Protein AF-A0A932R612-F1 (afdb_monomer_lite)

Foldseek 3Di:
DDDDDDDDPVCVVVQVVLVVVCVVVVHDSVVSVVVVVVVVVVVCVVPDDDDPDPPPDPDPPDDPDPPPDDDDD

Radius of gyration: 27.21 Å; chains: 1; bounding box: 29×46×75 Å

Structure (mmCIF, N/CA/C/O backbone):
data_AF-A0A932R612-F1
#
_entry.id   AF-A0A932R612-F1
#
loop_
_atom_site.group_PDB
_atom_site.id
_atom_site.type_symbol
_atom_site.label_atom_id
_atom_site.label_alt_id
_atom_site.label_comp_id
_atom_site.label_asym_id
_atom_site.label_entity_id
_atom_site.label_seq_id
_atom_site.pdbx_PDB_ins_code
_atom_site.Cartn_x
_atom_site.Cartn_y
_atom_site.Cartn_z
_atom_site.occupancy
_atom_site.B_iso_or_equiv
_atom_site.auth_seq_id
_atom_site.auth_com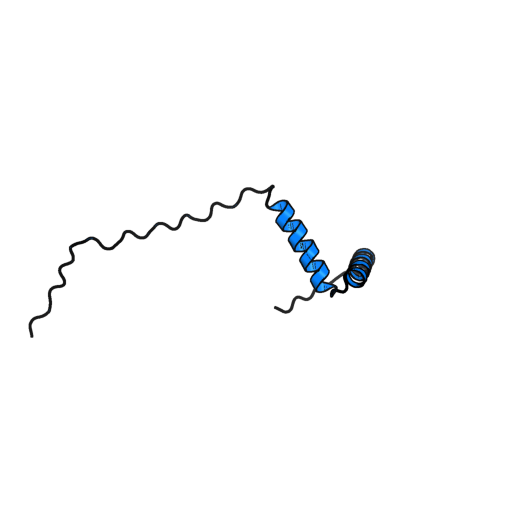p_id
_atom_site.auth_asym_id
_atom_site.auth_atom_id
_atom_site.pdbx_PDB_model_num
ATOM 1 N N . MET A 1 1 ? -9.617 9.162 -11.158 1.00 52.91 1 MET A N 1
ATOM 2 C CA . MET A 1 1 ? -9.965 7.726 -11.168 1.00 52.91 1 MET A CA 1
ATOM 3 C C . MET A 1 1 ? -10.211 7.296 -9.738 1.00 52.91 1 MET A C 1
ATOM 5 O O . MET A 1 1 ? -9.350 7.552 -8.908 1.00 52.91 1 MET A O 1
ATOM 9 N N . GLN A 1 2 ? -11.374 6.719 -9.445 1.00 60.12 2 GLN A N 1
ATOM 10 C CA . GLN A 1 2 ? -11.672 6.162 -8.127 1.00 60.12 2 GLN A CA 1
ATOM 11 C C . GLN A 1 2 ? -11.388 4.660 -8.199 1.00 60.12 2 GLN A C 1
ATOM 13 O O . GLN A 1 2 ? -11.975 3.970 -9.029 1.00 60.12 2 GLN A O 1
ATOM 18 N N . LEU A 1 3 ? -10.412 4.191 -7.421 1.00 70.75 3 LEU A N 1
ATOM 19 C CA . LEU A 1 3 ? -9.931 2.812 -7.452 1.00 70.75 3 LEU A CA 1
ATOM 20 C C . LEU A 1 3 ? -10.208 2.193 -6.085 1.00 70.75 3 LEU A C 1
ATOM 22 O O . LEU A 1 3 ? -9.660 2.639 -5.078 1.00 70.75 3 LEU A O 1
ATOM 26 N N . THR A 1 4 ? -11.104 1.213 -6.058 1.00 78.44 4 THR A N 1
ATOM 27 C CA . THR A 1 4 ? -11.489 0.497 -4.841 1.00 78.44 4 THR A CA 1
ATOM 28 C C . THR A 1 4 ? -10.752 -0.830 -4.820 1.00 78.44 4 THR A C 1
ATOM 30 O O . THR A 1 4 ? -10.841 -1.595 -5.779 1.00 78.44 4 THR A O 1
ATOM 33 N N . ILE A 1 5 ? -10.012 -1.095 -3.746 1.00 74.56 5 ILE A N 1
ATOM 34 C CA . ILE A 1 5 ? -9.280 -2.350 -3.568 1.00 74.56 5 ILE A CA 1
ATOM 35 C C . ILE A 1 5 ? -10.032 -3.174 -2.528 1.00 74.56 5 ILE A C 1
ATOM 37 O O . ILE A 1 5 ? -10.269 -2.702 -1.418 1.00 74.56 5 ILE A O 1
ATOM 41 N N . TYR A 1 6 ? -10.436 -4.381 -2.915 1.00 83.25 6 TYR A N 1
ATOM 42 C CA . TYR A 1 6 ? -11.114 -5.328 -2.036 1.00 83.25 6 TYR A CA 1
ATOM 43 C C . TYR A 1 6 ? -10.097 -6.333 -1.507 1.00 83.25 6 TYR A C 1
ATOM 45 O O . TYR A 1 6 ? -9.357 -6.927 -2.291 1.00 83.25 6 TYR A O 1
ATOM 53 N N . TYR A 1 7 ? -10.090 -6.525 -0.193 1.00 83.25 7 TYR A N 1
ATOM 54 C CA . TYR A 1 7 ? -9.232 -7.487 0.495 1.00 83.25 7 TYR A CA 1
ATOM 55 C C . TYR A 1 7 ? -10.089 -8.579 1.126 1.00 83.25 7 TYR A C 1
ATOM 57 O O . TYR A 1 7 ? -11.222 -8.319 1.542 1.00 83.25 7 TYR A O 1
ATOM 65 N N . LYS A 1 8 ? -9.552 -9.797 1.190 1.00 92.25 8 LYS A N 1
ATOM 66 C CA . LYS A 1 8 ? -10.141 -10.899 1.956 1.00 92.25 8 LYS A CA 1
ATOM 67 C C . LYS A 1 8 ? -9.575 -10.914 3.372 1.00 92.25 8 LYS A C 1
ATOM 69 O O . LYS A 1 8 ? -8.573 -10.269 3.665 1.00 92.25 8 LYS A O 1
ATOM 74 N N . GLU A 1 9 ? -10.209 -11.679 4.251 1.00 89.88 9 GLU A N 1
ATOM 75 C CA . GLU A 1 9 ? -9.756 -11.827 5.637 1.00 89.88 9 GLU A CA 1
ATOM 76 C C . GLU A 1 9 ? -8.349 -12.445 5.726 1.00 89.88 9 GLU A C 1
ATOM 78 O O . GLU A 1 9 ? -7.534 -12.016 6.539 1.00 89.88 9 GLU A O 1
ATOM 83 N N . ASP A 1 10 ? -8.014 -13.341 4.795 1.00 92.56 10 ASP A N 1
ATOM 84 C CA . ASP A 1 10 ? -6.672 -13.923 4.651 1.00 92.56 10 ASP A CA 1
ATOM 85 C 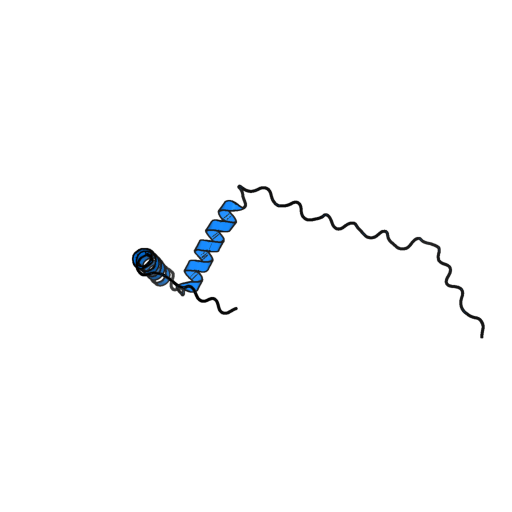C . ASP A 1 10 ? -5.589 -12.869 4.339 1.00 92.56 10 ASP A C 1
ATOM 87 O O . ASP A 1 10 ? -4.415 -13.040 4.675 1.00 92.56 10 ASP A O 1
ATOM 91 N N . ASP A 1 11 ? -5.977 -11.741 3.737 1.00 92.69 11 ASP A N 1
ATOM 92 C CA . ASP A 1 11 ? -5.066 -10.655 3.372 1.00 92.69 11 ASP A CA 1
ATOM 93 C C . ASP A 1 11 ? -4.809 -9.691 4.539 1.00 92.69 11 ASP A C 1
ATOM 95 O O . ASP A 1 11 ? -4.009 -8.761 4.407 1.00 92.69 11 ASP A O 1
ATOM 99 N N . LYS A 1 12 ? -5.454 -9.887 5.698 1.00 92.50 12 LYS A N 1
ATOM 100 C CA . LYS A 1 12 ? -5.384 -8.964 6.841 1.00 92.50 12 LYS A CA 1
ATOM 101 C C . LYS A 1 12 ? -3.949 -8.685 7.285 1.00 92.50 12 LYS A C 1
ATOM 103 O O . LYS A 1 12 ? -3.591 -7.534 7.521 1.00 92.50 12 LYS A O 1
ATOM 108 N N . TRP A 1 13 ? -3.104 -9.715 7.297 1.00 94.69 13 TRP A N 1
ATOM 109 C CA . TRP A 1 13 ? -1.687 -9.584 7.648 1.00 94.69 13 TRP A CA 1
ATOM 110 C C . TRP A 1 13 ? -0.943 -8.593 6.724 1.00 94.69 13 TRP A C 1
ATOM 112 O O . TRP A 1 13 ? -0.038 -7.872 7.151 1.00 94.69 13 TRP A O 1
ATOM 122 N N . LEU A 1 14 ? -1.317 -8.562 5.439 1.00 93.00 14 LEU A N 1
ATOM 123 C CA . LEU A 1 14 ? -0.717 -7.700 4.429 1.00 93.00 14 LEU A CA 1
ATOM 124 C C . LEU A 1 14 ? -1.217 -6.266 4.601 1.00 93.00 14 LEU A C 1
ATOM 126 O O . LEU A 1 14 ? -0.421 -5.330 4.523 1.00 93.00 14 LEU A O 1
ATOM 130 N N . VAL A 1 15 ? -2.514 -6.103 4.874 1.00 92.56 15 VAL A N 1
ATOM 131 C CA . VAL A 1 15 ? -3.129 -4.800 5.150 1.00 92.56 15 VAL A CA 1
ATOM 132 C C . VAL A 1 15 ? -2.471 -4.148 6.368 1.00 92.56 15 VAL A C 1
ATOM 134 O O . VAL A 1 15 ? -2.003 -3.018 6.257 1.00 92.56 15 VAL A O 1
ATOM 137 N N . GLU A 1 16 ? -2.304 -4.877 7.474 1.00 95.12 16 GLU A N 1
ATOM 138 C CA . GLU A 1 16 ? -1.656 -4.372 8.698 1.00 95.12 16 GLU A CA 1
ATOM 139 C C . GLU A 1 16 ? -0.209 -3.906 8.452 1.00 95.12 16 GLU A C 1
ATOM 141 O O . GLU A 1 16 ? 0.235 -2.868 8.962 1.00 95.12 16 GLU A O 1
ATOM 146 N N . LYS A 1 17 ? 0.541 -4.634 7.615 1.00 96.19 17 LYS A N 1
ATOM 147 C CA . LYS A 1 17 ? 1.888 -4.217 7.199 1.00 96.19 17 LYS A CA 1
ATOM 148 C C . LYS A 1 17 ? 1.876 -2.930 6.385 1.00 96.19 17 LYS A C 1
ATOM 150 O O . LYS A 1 17 ? 2.741 -2.072 6.583 1.00 96.19 17 LYS A O 1
ATOM 155 N N . ILE A 1 18 ? 0.934 -2.802 5.454 1.00 95.00 18 ILE A N 1
ATOM 156 C CA . ILE A 1 18 ? 0.807 -1.608 4.616 1.00 95.00 18 ILE A CA 1
ATOM 157 C C . ILE A 1 18 ? 0.407 -0.408 5.475 1.00 95.00 18 ILE A C 1
ATOM 159 O O . ILE A 1 18 ? 0.989 0.660 5.307 1.00 95.00 18 ILE A O 1
ATOM 163 N N . GLU A 1 19 ? -0.521 -0.575 6.416 1.00 95.00 19 GLU A N 1
ATOM 164 C CA . GLU A 1 19 ? -0.936 0.476 7.350 1.00 95.00 19 GLU A CA 1
ATOM 165 C C . GLU A 1 19 ? 0.223 0.944 8.230 1.00 95.00 19 GLU A C 1
ATOM 167 O O . GLU A 1 19 ? 0.476 2.146 8.330 1.00 95.00 19 GLU A O 1
ATOM 172 N N . SER A 1 20 ? 0.995 0.008 8.784 1.00 97.25 20 SER A N 1
ATOM 173 C CA . SER A 1 20 ? 2.188 0.326 9.578 1.00 97.25 20 SER A CA 1
ATOM 174 C C . SER A 1 20 ? 3.210 1.133 8.769 1.00 97.25 20 SER A C 1
ATOM 176 O O . SER A 1 20 ? 3.767 2.122 9.252 1.00 97.25 20 SER A O 1
ATOM 178 N N . LYS A 1 21 ? 3.428 0.752 7.504 1.00 96.38 21 LYS A N 1
ATOM 179 C CA . LYS A 1 21 ? 4.305 1.486 6.584 1.00 96.38 21 LYS A CA 1
ATOM 180 C C . LYS A 1 21 ? 3.741 2.864 6.231 1.00 96.38 21 LYS A C 1
ATOM 182 O O . LYS A 1 21 ? 4.489 3.834 6.215 1.00 96.38 21 LYS A O 1
ATOM 187 N N . ALA A 1 22 ? 2.438 2.965 5.979 1.00 96.69 22 ALA A N 1
ATOM 188 C CA . ALA A 1 22 ? 1.758 4.219 5.666 1.00 96.69 22 ALA A CA 1
ATOM 189 C C . ALA A 1 22 ? 1.831 5.220 6.822 1.00 96.69 22 ALA A C 1
ATOM 191 O O . ALA A 1 22 ? 2.107 6.400 6.590 1.00 96.69 22 ALA A O 1
ATOM 192 N N . TYR A 1 23 ? 1.682 4.737 8.057 1.00 96.81 23 TYR A N 1
ATOM 193 C CA . TYR A 1 23 ? 1.876 5.535 9.261 1.00 96.81 23 TYR A CA 1
ATOM 194 C C . TYR A 1 23 ? 3.312 6.071 9.362 1.00 96.81 23 TYR A C 1
ATOM 196 O O . TYR A 1 23 ? 3.508 7.273 9.548 1.00 96.81 23 TYR A O 1
ATOM 204 N N . GLY A 1 24 ? 4.316 5.207 9.164 1.00 97.38 24 GLY A N 1
ATOM 205 C CA . GLY A 1 24 ? 5.729 5.603 9.168 1.00 97.38 24 GLY A CA 1
ATOM 206 C C . GLY A 1 24 ? 6.079 6.617 8.072 1.00 97.38 24 GLY A C 1
ATOM 207 O O . GLY A 1 24 ? 6.736 7.622 8.341 1.00 97.38 24 GLY A O 1
ATOM 208 N N . ASP A 1 25 ? 5.574 6.398 6.857 1.00 95.12 25 ASP A N 1
ATOM 209 C CA . ASP A 1 25 ? 5.830 7.247 5.689 1.00 95.12 25 ASP A CA 1
ATOM 210 C C . ASP A 1 25 ? 4.974 8.534 5.682 1.00 95.12 25 ASP A C 1
ATOM 212 O O . ASP A 1 25 ? 5.157 9.381 4.804 1.00 95.12 25 ASP A O 1
ATOM 216 N N . ARG A 1 26 ? 4.042 8.692 6.639 1.00 95.88 26 ARG A N 1
ATOM 217 C CA . ARG A 1 26 ? 3.049 9.785 6.716 1.00 95.88 26 ARG A CA 1
ATOM 218 C C . ARG A 1 26 ? 2.262 9.958 5.412 1.00 95.88 26 ARG A C 1
ATOM 220 O O . ARG A 1 26 ? 2.033 11.075 4.944 1.00 95.88 26 ARG A O 1
ATOM 227 N N . LYS A 1 27 ? 1.866 8.838 4.810 1.00 94.69 27 LYS A N 1
ATOM 228 C CA . LYS A 1 27 ? 1.131 8.771 3.539 1.00 94.69 27 LYS A CA 1
ATOM 229 C C . LYS A 1 27 ? -0.181 8.023 3.719 1.00 94.69 27 LYS A C 1
ATOM 231 O O . LYS A 1 27 ? -0.368 7.294 4.688 1.00 94.69 27 LYS A O 1
ATOM 236 N N . SER A 1 28 ? -1.090 8.172 2.759 1.00 93.75 28 SER A N 1
ATOM 237 C CA . SER A 1 28 ? -2.278 7.322 2.713 1.00 93.75 28 SER A CA 1
ATOM 238 C C . SER A 1 28 ? -1.909 5.892 2.307 1.00 93.75 28 SER A C 1
ATOM 240 O O . SER A 1 28 ? -0.971 5.667 1.537 1.00 93.75 28 SER A O 1
ATOM 242 N N . VAL A 1 29 ? -2.694 4.923 2.781 1.00 91.00 29 VAL A N 1
ATOM 243 C CA . VAL A 1 29 ? -2.568 3.499 2.424 1.00 91.00 29 VAL A CA 1
ATOM 244 C C . VAL A 1 29 ? -2.551 3.312 0.903 1.00 91.00 29 VAL A C 1
ATOM 246 O O . VAL A 1 29 ? -1.656 2.661 0.365 1.00 91.00 29 VAL A O 1
ATOM 249 N N . SER A 1 30 ? -3.469 3.968 0.186 1.00 90.88 30 SER A N 1
ATOM 250 C CA . SER A 1 30 ? -3.528 3.928 -1.281 1.00 90.88 30 SER A CA 1
ATOM 251 C C . SER A 1 30 ? -2.235 4.416 -1.937 1.00 90.88 30 SER A C 1
ATOM 253 O O . SER A 1 30 ? -1.763 3.806 -2.892 1.00 90.88 30 SER A O 1
ATOM 255 N N . GLN A 1 31 ? -1.633 5.494 -1.427 1.00 91.69 31 GLN A N 1
ATOM 256 C CA . GLN A 1 31 ? -0.397 6.038 -1.989 1.00 91.69 31 GLN A CA 1
ATOM 257 C C . GLN A 1 31 ? 0.796 5.102 -1.766 1.00 91.69 31 GLN A C 1
ATOM 259 O O . GLN A 1 31 ? 1.641 4.961 -2.652 1.00 91.69 31 GLN A O 1
ATOM 264 N N . VAL A 1 32 ? 0.855 4.430 -0.614 1.00 94.44 32 VAL A N 1
ATOM 265 C CA . VAL A 1 32 ? 1.873 3.405 -0.343 1.00 94.44 32 VAL A CA 1
ATOM 266 C C . VAL A 1 32 ? 1.717 2.217 -1.287 1.00 94.44 32 VAL A C 1
ATOM 268 O O . VAL A 1 32 ? 2.703 1.805 -1.893 1.00 94.44 32 VAL A O 1
ATOM 271 N N . ILE A 1 33 ? 0.494 1.716 -1.479 1.00 92.25 33 ILE A N 1
ATOM 272 C CA . ILE A 1 33 ? 0.217 0.608 -2.406 1.00 92.25 33 ILE A CA 1
ATOM 273 C C . ILE A 1 33 ? 0.673 0.958 -3.821 1.00 92.25 33 ILE A C 1
ATOM 275 O O . ILE A 1 33 ? 1.396 0.183 -4.442 1.00 92.25 33 ILE A O 1
ATOM 279 N N . LEU A 1 34 ? 0.303 2.140 -4.317 1.00 91.38 34 LEU A N 1
ATOM 280 C CA . LEU A 1 34 ? 0.698 2.587 -5.652 1.00 91.38 34 LEU A CA 1
ATOM 281 C C . LEU A 1 34 ? 2.220 2.689 -5.793 1.00 91.38 34 LEU A C 1
ATOM 283 O O . LEU A 1 34 ? 2.761 2.268 -6.808 1.00 91.38 34 LEU A O 1
ATOM 287 N N . THR A 1 35 ? 2.910 3.176 -4.760 1.00 92.94 35 THR A N 1
ATOM 288 C CA . THR A 1 35 ? 4.379 3.262 -4.758 1.00 92.94 35 THR A CA 1
ATOM 289 C C . THR A 1 35 ? 5.021 1.871 -4.822 1.00 92.94 35 THR A C 1
ATOM 291 O O . THR A 1 35 ? 5.981 1.674 -5.560 1.00 92.94 35 THR A O 1
ATOM 294 N N . ILE A 1 36 ? 4.487 0.895 -4.078 1.00 92.81 36 ILE A N 1
ATOM 295 C CA . ILE A 1 36 ? 4.977 -0.494 -4.095 1.00 92.81 36 ILE A CA 1
ATOM 296 C C . ILE A 1 36 ? 4.772 -1.122 -5.477 1.00 92.81 36 ILE A C 1
ATOM 298 O O . ILE A 1 36 ? 5.685 -1.757 -6.004 1.00 92.81 36 ILE A O 1
ATOM 302 N N . LEU A 1 37 ? 3.590 -0.939 -6.073 1.00 91.25 37 LEU A N 1
ATOM 303 C CA . LEU A 1 37 ? 3.285 -1.461 -7.406 1.00 91.25 37 LEU A CA 1
ATOM 304 C C . LEU A 1 37 ? 4.207 -0.854 -8.467 1.00 91.25 37 LEU A C 1
ATOM 306 O O . LEU A 1 37 ? 4.765 -1.587 -9.280 1.00 91.25 37 LEU A O 1
ATOM 310 N N . ASP A 1 38 ? 4.413 0.461 -8.429 1.00 90.50 38 ASP A N 1
ATOM 311 C CA . ASP A 1 38 ? 5.276 1.169 -9.376 1.00 90.50 38 ASP A CA 1
ATOM 312 C C . ASP A 1 38 ? 6.729 0.678 -9.295 1.00 90.50 38 ASP A C 1
ATOM 314 O O . ASP A 1 38 ? 7.348 0.342 -10.308 1.00 90.50 38 ASP A O 1
ATOM 318 N N . GLN A 1 39 ? 7.248 0.513 -8.074 1.00 90.44 39 GLN A N 1
ATOM 319 C CA . GLN A 1 39 ? 8.573 -0.065 -7.842 1.00 90.44 39 GLN A CA 1
ATOM 320 C C . GLN A 1 39 ? 8.678 -1.499 -8.361 1.00 90.44 39 GLN A C 1
ATOM 322 O O . GLN A 1 39 ? 9.682 -1.850 -8.984 1.00 90.44 39 GLN A O 1
ATOM 327 N N . TYR A 1 40 ? 7.656 -2.325 -8.129 1.00 91.31 40 TYR A N 1
ATOM 328 C CA . TYR A 1 40 ? 7.638 -3.711 -8.584 1.00 91.31 40 TYR A CA 1
ATOM 329 C C . TYR A 1 40 ? 7.690 -3.798 -10.113 1.00 91.31 40 TYR A C 1
ATOM 331 O O . TYR A 1 40 ? 8.549 -4.489 -10.657 1.00 91.31 40 TYR A O 1
ATOM 339 N N . PHE A 1 41 ? 6.826 -3.065 -10.818 1.00 87.31 41 PHE A N 1
ATOM 340 C CA . PHE A 1 41 ? 6.763 -3.126 -12.279 1.00 87.31 41 PHE A CA 1
ATOM 341 C C . PHE A 1 41 ? 7.949 -2.442 -12.964 1.00 87.31 41 PHE A C 1
ATOM 343 O O . PHE A 1 41 ? 8.463 -2.979 -13.943 1.00 87.31 41 PHE A O 1
ATOM 350 N N . THR A 1 42 ? 8.451 -1.330 -12.422 1.00 83.31 42 THR A N 1
ATOM 351 C CA . THR A 1 42 ? 9.665 -0.678 -12.944 1.00 83.31 42 THR A CA 1
ATOM 352 C C . THR A 1 42 ? 10.883 -1.592 -12.802 1.00 83.31 42 THR A C 1
ATOM 354 O O . THR A 1 42 ? 11.707 -1.687 -13.710 1.00 83.31 42 THR A O 1
ATOM 357 N N . SER A 1 43 ? 10.972 -2.341 -11.697 1.00 79.31 43 SER A N 1
ATOM 358 C CA . SER A 1 43 ? 12.061 -3.306 -11.478 1.00 79.31 43 SER A CA 1
ATOM 359 C C . SER A 1 43 ? 12.008 -4.497 -12.445 1.00 79.31 43 SER A C 1
ATOM 361 O O . SER A 1 43 ? 13.038 -5.107 -12.721 1.00 79.31 43 SER A O 1
ATOM 363 N N . GLN A 1 44 ? 10.830 -4.815 -12.990 1.00 68.50 44 GLN A N 1
ATOM 364 C CA . GLN A 1 44 ? 10.632 -5.872 -13.992 1.00 68.50 44 GLN A CA 1
ATOM 365 C C . GLN A 1 44 ? 10.864 -5.385 -15.432 1.00 68.50 44 GLN A C 1
ATOM 367 O O . GLN A 1 44 ? 11.073 -6.184 -16.341 1.00 68.50 44 GLN A O 1
ATOM 372 N N . GLU A 1 45 ? 10.864 -4.076 -15.686 1.00 60.72 45 GLU A N 1
ATOM 373 C CA . GLU A 1 45 ? 11.064 -3.536 -17.039 1.00 60.72 45 GLU A CA 1
ATOM 374 C C . GLU A 1 45 ? 12.498 -3.759 -17.566 1.00 60.72 45 GLU A C 1
ATOM 376 O O . GLU A 1 45 ? 12.740 -3.684 -18.771 1.00 60.72 45 GLU A O 1
ATOM 381 N N . GLY A 1 46 ? 13.443 -4.101 -16.683 1.00 58.12 46 GLY A N 1
ATOM 382 C CA . GLY A 1 46 ? 14.784 -4.562 -17.051 1.00 58.12 46 GLY A CA 1
ATOM 383 C C . GLY A 1 46 ? 14.864 -6.029 -17.505 1.00 58.12 46 GLY A C 1
ATOM 384 O O . GLY A 1 46 ? 15.904 -6.428 -18.027 1.00 58.12 46 GLY A O 1
ATOM 385 N N . SER A 1 47 ? 13.808 -6.836 -17.326 1.00 55.06 47 SER A N 1
ATOM 386 C CA . SER A 1 47 ? 13.822 -8.294 -17.553 1.00 55.06 47 SER A CA 1
ATOM 387 C C . SER A 1 47 ? 12.880 -8.790 -18.662 1.00 55.06 47 SER A C 1
ATOM 389 O O . SER A 1 47 ? 12.904 -9.979 -18.978 1.00 55.06 47 SER A O 1
ATOM 391 N N . SER A 1 48 ? 12.095 -7.916 -19.306 1.00 51.38 48 SER A N 1
ATOM 392 C CA . SER A 1 48 ? 11.165 -8.300 -20.381 1.00 51.38 48 SER A CA 1
ATOM 393 C C . SER A 1 48 ? 11.437 -7.534 -21.686 1.00 51.38 48 SER A C 1
ATOM 395 O O . SER A 1 48 ? 11.609 -6.312 -21.653 1.00 51.38 48 SER A O 1
ATOM 397 N N . PRO A 1 49 ? 11.492 -8.204 -22.857 1.00 55.31 49 PRO A N 1
ATOM 398 C CA . PRO A 1 49 ? 11.715 -7.527 -24.127 1.00 55.31 49 PRO A CA 1
ATOM 399 C C . PRO A 1 49 ? 10.539 -6.589 -24.412 1.00 55.31 49 PRO A C 1
ATOM 401 O O . PRO A 1 49 ? 9.395 -7.023 -24.546 1.00 55.31 49 PRO A O 1
ATOM 404 N N . ARG A 1 50 ? 10.823 -5.284 -24.515 1.00 57.41 50 ARG A N 1
ATOM 405 C CA . ARG A 1 50 ? 9.830 -4.282 -24.924 1.00 57.41 50 ARG A CA 1
ATOM 406 C C . ARG A 1 50 ? 9.147 -4.753 -26.216 1.00 57.41 50 ARG A C 1
ATOM 408 O O . ARG A 1 50 ? 9.858 -5.086 -27.170 1.00 57.41 50 ARG A O 1
ATOM 415 N N . PRO A 1 51 ? 7.805 -4.740 -26.312 1.00 59.75 51 PRO A N 1
ATOM 416 C CA . PRO A 1 51 ? 7.155 -4.936 -27.595 1.00 59.75 51 PRO A CA 1
ATOM 417 C C . PRO A 1 51 ? 7.626 -3.812 -28.518 1.00 59.75 51 PRO A C 1
ATOM 419 O O . PRO A 1 51 ? 7.509 -2.630 -28.182 1.00 59.75 51 PRO A O 1
ATOM 422 N N . ALA A 1 52 ? 8.219 -4.187 -29.654 1.00 59.91 52 ALA A N 1
ATOM 423 C CA . ALA A 1 52 ? 8.677 -3.239 -30.657 1.00 59.91 52 ALA A CA 1
ATOM 424 C C . ALA A 1 52 ? 7.510 -2.308 -31.001 1.00 59.91 52 ALA A C 1
ATOM 426 O O . ALA A 1 52 ? 6.501 -2.736 -31.564 1.00 59.91 52 ALA A O 1
ATOM 427 N N . THR A 1 53 ? 7.621 -1.037 -30.618 1.00 65.69 53 THR A N 1
ATOM 428 C CA . THR A 1 53 ? 6.604 -0.045 -30.953 1.00 65.69 53 THR A CA 1
ATOM 429 C C . THR A 1 53 ? 6.506 -0.020 -32.478 1.00 65.69 53 THR A C 1
ATOM 431 O O . THR A 1 53 ? 7.553 0.068 -33.131 1.00 65.69 53 THR A O 1
ATOM 434 N N . PRO A 1 54 ? 5.306 -0.120 -33.084 1.00 60.44 54 PRO A N 1
ATOM 435 C CA . PRO A 1 54 ? 5.186 -0.086 -34.531 1.00 60.44 54 PRO A CA 1
ATOM 436 C C . PRO A 1 54 ? 5.801 1.218 -35.024 1.00 60.44 54 PRO A C 1
ATOM 438 O O . PRO A 1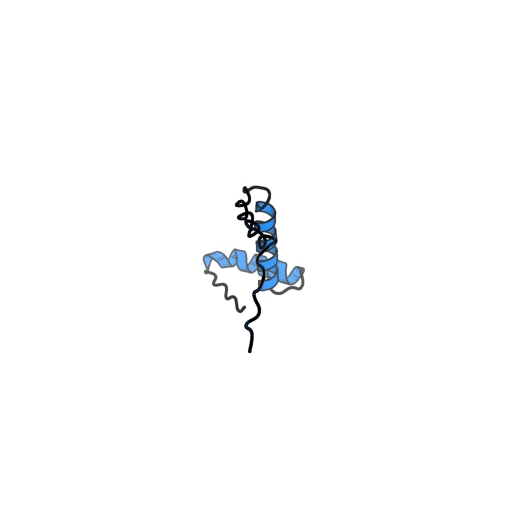 54 ? 5.281 2.304 -34.762 1.00 60.44 54 PRO A O 1
ATOM 441 N N . ARG A 1 55 ? 6.953 1.117 -35.696 1.00 63.41 55 ARG A N 1
ATOM 442 C CA . ARG A 1 55 ? 7.640 2.255 -36.301 1.00 63.41 55 ARG A CA 1
ATOM 443 C C . ARG A 1 55 ? 6.619 2.934 -37.198 1.00 63.41 55 ARG A C 1
ATOM 445 O O . ARG A 1 55 ? 6.230 2.355 -38.213 1.00 63.41 55 ARG A O 1
ATOM 452 N N . GLN A 1 56 ? 6.150 4.121 -36.809 1.00 66.44 56 GLN A N 1
ATOM 453 C CA . GLN A 1 56 ? 5.192 4.854 -37.623 1.00 66.44 56 GLN A CA 1
ATOM 454 C C . GLN A 1 56 ? 5.807 5.019 -39.012 1.00 66.44 56 GLN A C 1
ATOM 456 O O . GLN A 1 56 ? 6.825 5.695 -39.187 1.00 66.44 56 GLN A O 1
ATOM 461 N N . ARG A 1 57 ? 5.230 4.331 -40.005 1.00 60.94 57 ARG A N 1
ATOM 462 C CA . ARG A 1 57 ? 5.582 4.519 -41.409 1.00 60.94 57 ARG A CA 1
ATOM 463 C C . ARG A 1 57 ? 5.326 5.990 -41.700 1.00 60.94 57 ARG A C 1
ATOM 465 O O . ARG A 1 57 ? 4.172 6.413 -41.731 1.00 60.94 57 ARG A O 1
ATOM 472 N N . LYS A 1 58 ? 6.397 6.771 -41.885 1.00 62.09 58 LYS A N 1
ATOM 473 C CA . LYS A 1 58 ? 6.295 8.134 -42.409 1.00 62.09 58 LYS A CA 1
ATOM 474 C C . LYS A 1 58 ? 5.440 8.046 -43.671 1.00 62.09 58 LYS A C 1
ATOM 476 O O . LYS A 1 58 ? 5.832 7.373 -44.625 1.00 62.09 58 LYS A O 1
ATOM 481 N N . LYS A 1 59 ? 4.248 8.651 -43.646 1.00 65.06 59 LYS A N 1
ATOM 482 C CA . LYS A 1 59 ? 3.411 8.756 -44.842 1.00 65.06 59 LYS A CA 1
ATOM 483 C C . LYS A 1 59 ? 4.277 9.410 -45.925 1.00 65.06 59 LYS A C 1
ATOM 485 O O . LYS A 1 59 ? 4.926 10.414 -45.617 1.00 65.06 59 LYS A O 1
ATOM 490 N N . PRO A 1 60 ? 4.361 8.845 -47.141 1.00 65.19 60 PRO A N 1
ATOM 491 C CA . PRO A 1 60 ? 5.112 9.482 -48.209 1.00 65.19 60 PRO A CA 1
ATOM 492 C C . PRO A 1 60 ? 4.543 10.888 -48.409 1.00 65.19 60 PRO A C 1
ATOM 494 O O . PRO A 1 60 ? 3.328 11.060 -48.528 1.00 65.19 60 PRO A O 1
ATOM 497 N N . GLY A 1 61 ? 5.420 11.892 -48.352 1.00 66.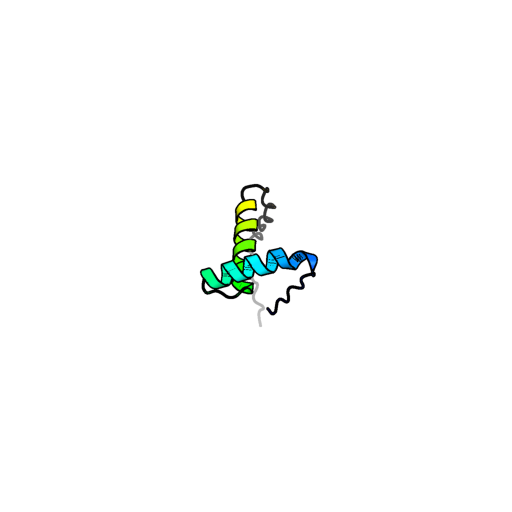44 61 GLY A N 1
ATOM 498 C CA . GLY A 1 61 ? 5.037 13.282 -48.568 1.00 66.44 61 GLY A CA 1
ATOM 499 C C . GLY A 1 61 ? 4.401 13.473 -49.951 1.00 66.44 61 GLY A C 1
ATOM 500 O O . GLY A 1 61 ? 4.609 12.649 -50.848 1.00 66.44 61 GLY A O 1
ATOM 501 N N . PRO A 1 62 ? 3.609 14.540 -50.143 1.00 68.06 62 PRO A N 1
ATOM 502 C CA . PRO A 1 62 ? 2.992 14.819 -51.432 1.00 68.06 62 PRO A CA 1
ATOM 503 C C . PRO A 1 62 ? 4.073 14.975 -52.513 1.00 68.06 62 PRO A C 1
ATOM 505 O O . PRO A 1 62 ? 5.058 15.687 -52.320 1.00 68.06 62 PRO A O 1
ATOM 508 N N . LYS A 1 63 ? 3.896 14.285 -53.650 1.00 66.06 63 LYS A N 1
ATOM 509 C CA . LYS A 1 63 ? 4.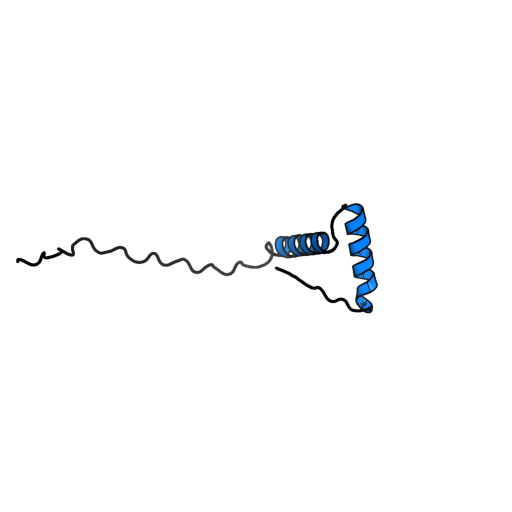814 14.376 -54.795 1.00 66.06 63 LYS A CA 1
ATOM 510 C C . LYS A 1 63 ? 4.873 15.829 -55.296 1.00 66.06 63 LYS A C 1
ATOM 512 O O . LYS A 1 63 ? 3.813 16.426 -55.509 1.00 66.06 63 LYS A O 1
ATOM 517 N N . PRO A 1 64 ? 6.067 16.394 -55.537 1.00 55.28 64 PRO A N 1
ATOM 518 C CA . PRO A 1 64 ? 6.186 17.731 -56.097 1.00 55.28 64 PRO A CA 1
ATOM 519 C C . PRO A 1 64 ? 5.699 17.691 -57.551 1.00 55.28 64 PRO A C 1
ATOM 521 O O . PRO A 1 64 ? 6.285 16.998 -58.378 1.00 55.28 64 PRO A O 1
ATOM 524 N N . GLY A 1 65 ? 4.601 18.388 -57.865 1.00 59.72 65 GLY A N 1
ATOM 525 C CA . GLY A 1 65 ? 4.171 18.562 -59.259 1.00 59.72 65 GLY A CA 1
ATOM 526 C C . GLY A 1 65 ? 2.671 18.586 -59.559 1.00 59.72 65 GLY A C 1
ATOM 527 O O . GLY A 1 65 ? 2.320 18.721 -60.730 1.00 59.72 65 GLY A O 1
ATOM 528 N N . SER A 1 66 ? 1.763 18.501 -58.580 1.00 60.94 66 SER A N 1
ATOM 529 C CA . SER A 1 66 ? 0.329 18.672 -58.860 1.00 60.94 66 SER A CA 1
ATOM 530 C C . SER A 1 66 ? -0.002 20.147 -59.133 1.00 60.94 66 SER A C 1
ATOM 532 O O . SER A 1 66 ? -0.391 20.915 -58.255 1.00 60.94 66 SER A O 1
ATOM 534 N N . LYS A 1 67 ? 0.172 20.565 -60.393 1.00 62.22 67 LYS A N 1
ATOM 535 C CA . LYS A 1 67 ? -0.283 21.863 -60.903 1.00 62.22 67 LYS A CA 1
ATOM 536 C C . LYS A 1 67 ? -1.790 21.986 -60.670 1.00 62.22 67 LYS A C 1
ATOM 538 O O . LYS A 1 67 ? -2.597 21.375 -61.366 1.00 62.22 67 LYS A O 1
ATOM 543 N N . ARG A 1 68 ? -2.157 22.799 -59.683 1.00 62.44 68 ARG A N 1
ATOM 544 C CA . ARG A 1 68 ? -3.530 23.202 -59.382 1.00 62.44 68 ARG A CA 1
ATOM 545 C C . ARG A 1 68 ? -4.017 24.084 -60.539 1.00 62.44 68 ARG A C 1
ATOM 547 O O . ARG A 1 68 ? -3.687 25.267 -60.593 1.00 62.44 68 ARG A O 1
ATOM 554 N N . ARG A 1 69 ? -4.731 23.510 -61.513 1.00 63.22 69 ARG A N 1
ATOM 555 C CA . ARG A 1 69 ? -5.400 24.302 -62.556 1.00 63.22 69 ARG A CA 1
ATOM 556 C C . ARG A 1 69 ? -6.501 25.122 -61.881 1.00 63.22 69 ARG A C 1
ATOM 558 O O . ARG A 1 69 ? -7.376 24.553 -61.235 1.00 63.22 69 ARG A O 1
ATOM 565 N N . LYS A 1 70 ? -6.403 26.451 -61.966 1.00 60.44 70 LYS A N 1
ATOM 566 C CA . LYS A 1 70 ? -7.459 27.366 -61.517 1.00 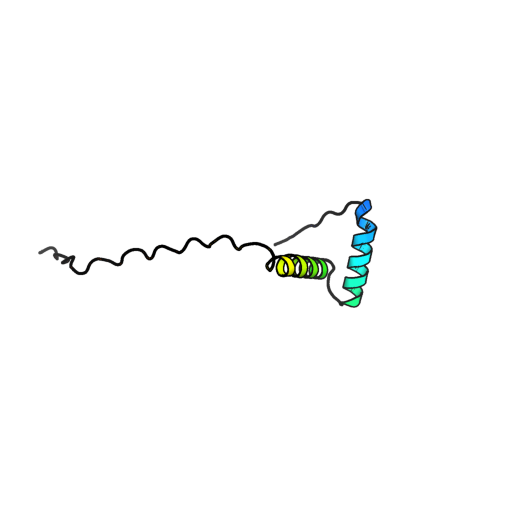60.44 70 LYS A CA 1
ATOM 567 C C . LYS A 1 70 ? -8.616 27.303 -62.526 1.00 60.44 70 LYS A C 1
ATOM 569 O O . LYS A 1 70 ? -8.326 27.279 -63.722 1.00 60.44 70 LYS A O 1
ATOM 574 N N . PRO A 1 71 ? -9.881 27.278 -62.084 1.00 61.78 71 PRO A N 1
ATOM 575 C CA . PRO A 1 71 ? -11.009 27.420 -62.991 1.00 61.78 71 PRO A CA 1
ATOM 576 C C . PRO A 1 71 ? -11.078 28.873 -63.481 1.00 61.78 71 PRO A C 1
ATOM 578 O O . PRO A 1 71 ? -11.003 29.807 -62.683 1.00 61.78 71 PRO A O 1
ATOM 581 N N . THR A 1 72 ? -11.142 29.050 -64.797 1.00 63.09 72 THR A N 1
ATOM 582 C CA . THR A 1 72 ? -11.501 30.312 -65.458 1.00 63.09 72 THR A CA 1
ATOM 583 C C . THR A 1 72 ? -12.982 30.603 -65.220 1.00 63.09 72 THR A C 1
ATOM 585 O O . THR A 1 72 ? -13.782 29.666 -65.240 1.00 63.09 72 THR A O 1
ATOM 588 N N . MET A 1 73 ? -13.297 31.872 -64.934 1.00 58.12 73 MET A N 1
ATOM 589 C CA . MET A 1 73 ? -14.663 32.373 -64.724 1.00 58.12 73 MET A CA 1
ATOM 590 C C . MET A 1 73 ? -15.478 32.373 -66.011 1.00 58.12 73 MET A C 1
ATOM 592 O O . MET A 1 73 ? -14.855 32.540 -67.084 1.00 58.12 73 MET A O 1
#

Sequence (73 aa):
MQLTIYYKEDDKWLVEKIESKAYGDRKSVSQVILTILDQYFTSQEGSSPRPATPRQRKKPGPKPGSKRRKPTM

pLDDT: mean 77.85, std 15.71, range [51.38, 97.38]

Secondary structure (DSSP, 8-state):
--------GGGHHHHHHHHHHHHHHTS-HHHHHHHHHHHHHHHHTTTSPPP-------PPPPPTT---PPPP-